Protein AF-A0ABD6FQR6-F1 (afdb_monomer_lite)

Secondary structure (DSSP, 8-state):
-PPPEEEEEEEHHHHHHHHHHHHTTTTSS--HHHHHHHH-TTSEEEEEEEEE-PPSS-HHHHHHHHHHHHHHHHHSTTTEEEEE--

Structure (mmCIF, N/CA/C/O backbone):
data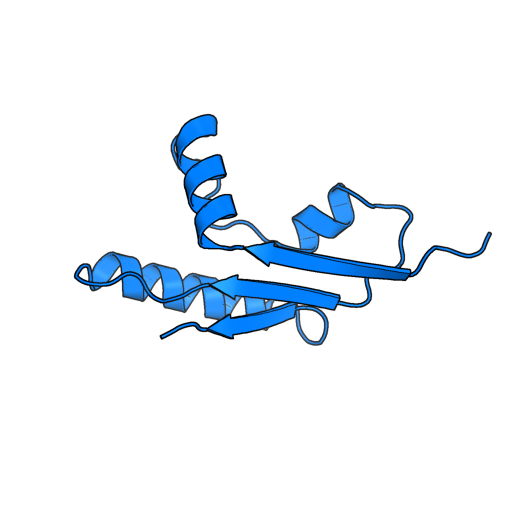_AF-A0ABD6FQR6-F1
#
_entry.id   AF-A0ABD6FQR6-F1
#
loop_
_atom_site.group_PDB
_atom_site.id
_atom_site.type_symbol
_atom_site.label_atom_id
_atom_site.label_alt_id
_atom_site.label_comp_id
_atom_site.label_asym_id
_atom_site.label_entity_id
_atom_site.label_seq_id
_atom_site.pdbx_PDB_ins_code
_atom_site.Cartn_x
_atom_site.Cartn_y
_atom_site.Cartn_z
_atom_site.occupancy
_atom_site.B_iso_or_equiv
_atom_site.auth_seq_id
_atom_site.auth_comp_id
_atom_site.auth_asym_id
_atom_site.auth_atom_id
_atom_site.pdbx_PDB_model_num
ATOM 1 N N . MET A 1 1 ? -16.530 8.954 22.032 1.00 63.00 1 MET A N 1
ATOM 2 C CA . MET A 1 1 ? -17.333 8.584 20.845 1.00 63.00 1 MET A CA 1
ATOM 3 C C . MET A 1 1 ? -16.756 7.306 20.270 1.00 63.00 1 MET A C 1
ATOM 5 O O . MET A 1 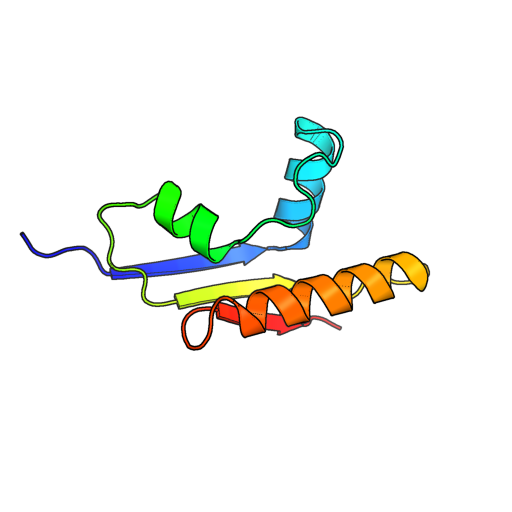1 ? -15.535 7.214 20.207 1.00 63.00 1 MET A O 1
ATOM 9 N N . SER A 1 2 ? -17.595 6.338 19.899 1.00 64.50 2 SER A N 1
ATOM 10 C CA . SER A 1 2 ? -17.135 5.152 19.165 1.00 64.50 2 SER A CA 1
ATOM 11 C C . SER A 1 2 ? -16.532 5.592 17.827 1.00 64.50 2 SER A C 1
ATOM 13 O O . SER A 1 2 ? -17.121 6.442 17.157 1.00 64.50 2 SER A O 1
ATOM 15 N N . ARG A 1 3 ? -15.344 5.088 17.477 1.00 86.25 3 ARG A N 1
ATOM 16 C CA . ARG A 1 3 ? -14.757 5.278 16.144 1.00 86.25 3 ARG A CA 1
ATOM 17 C C . ARG A 1 3 ? -15.247 4.152 15.246 1.00 86.25 3 ARG A C 1
ATOM 19 O O . ARG A 1 3 ? -15.163 2.988 15.629 1.00 86.25 3 ARG A O 1
ATOM 26 N N . ASP A 1 4 ? -15.725 4.496 14.057 1.00 95.12 4 ASP A N 1
ATOM 27 C CA . ASP A 1 4 ? -16.129 3.484 13.086 1.00 95.12 4 ASP A CA 1
ATOM 28 C C . ASP A 1 4 ? -14.905 2.703 12.610 1.00 95.12 4 ASP A C 1
ATOM 30 O O . ASP A 1 4 ? -13.864 3.286 12.280 1.00 95.12 4 ASP A O 1
ATOM 34 N N . ARG A 1 5 ? -15.048 1.380 12.561 1.00 97.38 5 ARG A N 1
ATOM 35 C CA . ARG A 1 5 ? -14.022 0.478 12.039 1.00 97.38 5 ARG A CA 1
ATOM 36 C C . ARG A 1 5 ? -13.941 0.609 10.521 1.00 97.38 5 ARG A C 1
ATOM 38 O O . ARG A 1 5 ? -14.968 0.627 9.845 1.00 97.38 5 ARG A O 1
ATOM 45 N N . LEU A 1 6 ? -12.726 0.664 9.988 1.00 97.62 6 LEU A N 1
ATOM 46 C CA . LEU A 1 6 ? -12.451 0.841 8.565 1.00 97.62 6 LEU A CA 1
ATOM 47 C C . LEU A 1 6 ? -11.592 -0.304 8.031 1.00 97.62 6 LEU A C 1
ATOM 49 O O . LEU A 1 6 ? -10.565 -0.647 8.610 1.00 97.62 6 LEU A O 1
ATOM 53 N N . ILE A 1 7 ? -11.993 -0.845 6.883 1.00 98.38 7 ILE A N 1
ATOM 54 C CA . ILE A 1 7 ? -11.139 -1.670 6.027 1.00 98.38 7 ILE A CA 1
ATOM 55 C C . ILE A 1 7 ? -11.096 -0.996 4.659 1.00 98.38 7 ILE A C 1
ATOM 57 O O . ILE A 1 7 ? -12.151 -0.719 4.088 1.00 98.38 7 ILE A O 1
ATOM 61 N N . ALA A 1 8 ? -9.898 -0.742 4.139 1.00 98.25 8 ALA A N 1
ATOM 62 C CA . ALA A 1 8 ? -9.712 -0.196 2.799 1.00 98.25 8 ALA A CA 1
ATOM 63 C C . ALA A 1 8 ? -9.374 -1.309 1.802 1.00 98.25 8 ALA A C 1
ATOM 65 O O . ALA A 1 8 ? -8.592 -2.205 2.112 1.00 98.25 8 ALA A O 1
ATOM 66 N N . TYR A 1 9 ? -9.956 -1.236 0.608 1.00 98.38 9 TYR A N 1
ATOM 67 C CA . TYR A 1 9 ? -9.665 -2.120 -0.519 1.00 98.38 9 TYR A CA 1
ATOM 68 C C . TYR A 1 9 ? -9.112 -1.248 -1.640 1.00 98.38 9 TYR A C 1
ATOM 70 O O . TYR A 1 9 ? -9.765 -0.281 -2.030 1.00 98.38 9 TYR A O 1
ATOM 78 N N . ILE A 1 10 ? -7.906 -1.551 -2.108 1.00 97.69 10 ILE A N 1
ATOM 79 C CA . ILE A 1 10 ? -7.169 -0.704 -3.047 1.00 97.69 10 ILE A CA 1
ATOM 80 C C . ILE A 1 10 ? -6.756 -1.541 -4.256 1.00 97.69 10 ILE A C 1
ATOM 82 O O . ILE A 1 10 ? -6.090 -2.563 -4.101 1.00 97.69 10 ILE A O 1
ATOM 86 N N . ASP A 1 11 ? -7.124 -1.076 -5.447 1.00 96.75 11 ASP A N 1
ATOM 87 C CA . ASP A 1 11 ? -6.591 -1.556 -6.723 1.00 96.75 11 ASP A CA 1
ATOM 88 C C . ASP A 1 11 ? -5.286 -0.810 -7.034 1.00 96.75 11 ASP A C 1
ATOM 90 O O . ASP A 1 11 ? -5.282 0.406 -7.242 1.00 96.75 11 ASP A O 1
ATOM 94 N N . GLY A 1 12 ? -4.169 -1.534 -7.033 1.00 93.50 12 GLY A N 1
ATOM 95 C CA . GLY A 1 12 ? -2.836 -0.972 -7.207 1.00 93.50 12 GLY A CA 1
ATOM 96 C C . GLY A 1 12 ? -2.546 -0.470 -8.615 1.00 93.50 12 GLY A C 1
ATOM 97 O O . GLY A 1 12 ? -1.818 0.509 -8.751 1.00 93.50 12 GLY A O 1
ATOM 98 N N . PHE A 1 13 ? -3.133 -1.063 -9.660 1.00 91.19 13 PHE A N 1
ATOM 99 C CA . PHE A 1 13 ? -2.947 -0.551 -11.022 1.00 91.19 13 PHE A CA 1
ATOM 100 C C . PHE A 1 13 ? -3.736 0.732 -11.233 1.00 91.19 13 PHE A C 1
ATOM 102 O O . PHE A 1 13 ? -3.211 1.688 -11.804 1.00 91.19 13 PHE A O 1
ATOM 109 N N .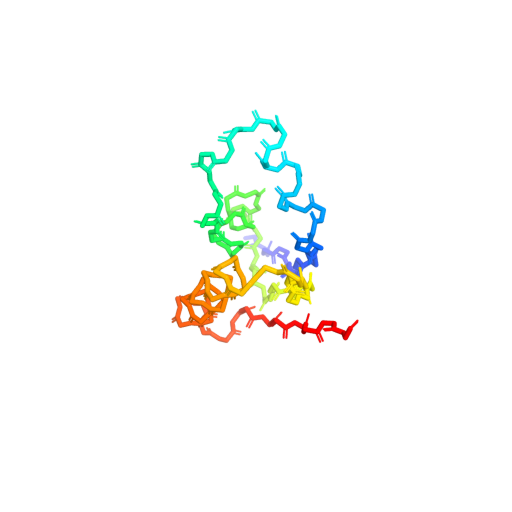 ASN A 1 14 ? -4.982 0.771 -10.754 1.00 92.81 14 ASN A N 1
ATOM 110 C CA . ASN A 1 14 ? -5.798 1.973 -10.857 1.00 92.81 14 ASN A CA 1
ATOM 111 C C . ASN A 1 14 ? -5.169 3.136 -10.075 1.00 92.81 14 ASN A C 1
ATOM 113 O O . ASN A 1 14 ? -5.025 4.231 -10.617 1.00 92.81 14 ASN A O 1
ATOM 117 N N . LEU A 1 15 ? -4.709 2.871 -8.848 1.00 92.50 15 LEU A N 1
ATOM 118 C CA . LEU A 1 15 ? -4.012 3.859 -8.028 1.00 92.50 15 LEU A CA 1
ATOM 119 C C . LEU A 1 15 ? -2.719 4.350 -8.695 1.00 92.50 15 LEU A C 1
ATOM 121 O O . LEU A 1 15 ? -2.508 5.558 -8.790 1.00 92.50 15 LEU A O 1
ATOM 125 N N . TYR A 1 16 ? -1.875 3.433 -9.179 1.00 89.94 16 TYR A N 1
ATOM 126 C CA . TYR A 1 16 ? -0.614 3.776 -9.838 1.00 89.94 16 TYR A CA 1
ATOM 127 C C . TYR A 1 16 ? -0.839 4.666 -11.062 1.00 89.94 16 TYR A C 1
ATOM 129 O O . TYR A 1 16 ? -0.216 5.720 -11.164 1.00 89.94 16 TYR A O 1
ATOM 137 N N . ASN A 1 17 ? -1.750 4.276 -11.960 1.00 88.94 17 ASN A N 1
ATOM 138 C CA . ASN A 1 17 ? -2.037 5.045 -13.173 1.00 88.94 17 ASN A CA 1
ATOM 139 C C . ASN A 1 17 ? -2.641 6.416 -12.837 1.00 88.94 17 ASN A C 1
ATOM 141 O O . ASN A 1 17 ? -2.229 7.417 -13.411 1.00 88.94 17 ASN A O 1
ATOM 145 N N . GLY A 1 18 ? -3.539 6.492 -11.847 1.00 89.62 18 GLY A N 1
ATOM 146 C CA . GLY A 1 18 ? -4.091 7.769 -11.390 1.00 89.62 18 GLY A CA 1
ATOM 147 C C . GLY A 1 18 ? -3.021 8.717 -10.836 1.00 89.62 18 GLY A C 1
ATOM 148 O O . GLY A 1 18 ? -3.005 9.899 -11.170 1.00 89.62 18 GLY A O 1
ATOM 149 N N . ILE A 1 19 ? -2.081 8.204 -10.034 1.00 87.38 19 ILE A N 1
ATOM 150 C CA . ILE A 1 19 ? -0.953 8.999 -9.522 1.00 87.38 19 ILE A CA 1
ATOM 151 C C . ILE A 1 19 ? -0.006 9.406 -10.651 1.00 87.38 19 ILE A C 1
ATOM 153 O O . ILE A 1 19 ? 0.489 10.533 -10.671 1.00 87.38 19 ILE A O 1
ATOM 157 N N . HIS A 1 20 ? 0.274 8.486 -11.570 1.00 85.62 20 HIS A N 1
ATOM 158 C CA . HIS A 1 20 ? 1.139 8.727 -12.713 1.00 85.62 20 HIS A CA 1
ATOM 159 C C . HIS A 1 20 ? 0.612 9.887 -13.571 1.00 85.62 20 HIS A C 1
ATOM 161 O O . HIS A 1 20 ? 1.369 10.815 -13.864 1.00 85.62 20 HIS A O 1
ATOM 167 N N . ASP A 1 21 ? -0.678 9.861 -13.906 1.00 85.69 21 ASP A N 1
ATOM 168 C CA . ASP A 1 21 ? -1.306 10.835 -14.799 1.00 85.69 21 ASP A CA 1
ATOM 169 C C . ASP A 1 21 ? -1.469 12.213 -14.144 1.00 85.69 21 ASP A C 1
ATOM 171 O O . ASP A 1 21 ? -1.165 13.231 -14.768 1.00 85.69 21 ASP A O 1
ATOM 175 N N . GLU A 1 22 ? -1.877 12.258 -12.872 1.00 85.19 22 GLU A N 1
ATOM 176 C CA . GLU A 1 22 ? -2.124 13.517 -12.157 1.00 85.19 22 GLU A CA 1
ATOM 177 C C . GLU A 1 22 ? -0.824 14.169 -11.649 1.00 85.19 22 GLU A C 1
ATOM 179 O O . GLU A 1 22 ? -0.651 15.386 -11.716 1.00 85.19 22 GLU A O 1
ATOM 184 N N . TRP A 1 23 ? 0.132 13.366 -11.169 1.00 79.62 23 TRP A N 1
ATOM 185 C CA . TRP A 1 23 ? 1.312 13.857 -10.441 1.00 79.62 23 TRP A CA 1
ATOM 186 C C . TRP A 1 23 ? 2.643 13.589 -11.146 1.00 79.62 23 TRP A C 1
ATOM 188 O O . TRP A 1 23 ? 3.698 13.747 -10.530 1.00 79.62 23 TRP A O 1
ATOM 198 N N . LYS A 1 24 ? 2.632 13.183 -12.423 1.00 77.44 24 LYS A N 1
ATOM 199 C CA . LYS A 1 24 ? 3.840 12.938 -13.240 1.00 77.44 24 LYS A CA 1
ATOM 200 C C . LYS A 1 24 ? 4.895 12.096 -12.510 1.00 77.44 24 LYS A C 1
ATOM 202 O O . LYS A 1 24 ? 6.074 12.449 -12.489 1.00 77.44 24 LYS A O 1
ATOM 207 N N . CYS A 1 25 ? 4.463 11.009 -11.874 1.00 70.00 25 CYS A N 1
ATOM 208 C CA . CYS A 1 25 ? 5.322 10.084 -11.121 1.00 70.00 25 CYS A CA 1
ATOM 209 C C . CYS A 1 25 ? 5.917 10.618 -9.799 1.00 70.00 25 CYS A C 1
ATOM 211 O O . CYS A 1 25 ? 6.764 9.943 -9.213 1.00 70.00 25 CYS A O 1
ATOM 213 N N . ALA A 1 26 ? 5.500 11.777 -9.280 1.00 63.22 26 ALA A N 1
ATOM 214 C CA . ALA A 1 26 ? 6.103 12.370 -8.075 1.00 63.22 26 ALA A CA 1
ATOM 215 C C . ALA A 1 26 ? 5.814 11.615 -6.751 1.00 63.22 26 ALA A C 1
ATOM 217 O O . ALA A 1 26 ? 6.295 12.015 -5.690 1.00 63.22 26 ALA A O 1
ATOM 218 N N . GLN A 1 27 ? 5.035 10.529 -6.784 1.00 68.50 27 GLN A N 1
ATOM 219 C CA . GLN A 1 27 ? 4.578 9.783 -5.602 1.00 68.50 27 GLN A CA 1
ATOM 220 C C . GLN A 1 27 ? 4.480 8.266 -5.874 1.00 68.50 27 GLN A C 1
ATOM 222 O O . GLN A 1 27 ? 3.584 7.602 -5.366 1.00 68.50 27 GLN A O 1
ATOM 227 N N . LEU A 1 28 ? 5.357 7.690 -6.708 1.00 75.38 28 LEU A N 1
ATOM 228 C CA . LEU A 1 28 ? 5.253 6.257 -7.051 1.00 75.38 28 LEU A CA 1
ATOM 229 C C . LEU A 1 28 ? 5.546 5.302 -5.879 1.00 75.38 28 LEU A C 1
ATOM 231 O O . LEU A 1 28 ? 5.200 4.131 -5.967 1.00 75.38 28 LEU A O 1
ATOM 235 N N . TRP A 1 29 ? 6.168 5.805 -4.812 1.00 86.81 29 TRP A N 1
ATOM 236 C CA . TRP A 1 29 ? 6.445 5.086 -3.564 1.00 86.81 29 TRP A CA 1
ATOM 237 C C . TRP A 1 29 ? 5.479 5.587 -2.490 1.00 86.81 29 TRP A C 1
ATOM 239 O O . TRP A 1 29 ? 5.852 6.319 -1.571 1.00 86.81 29 TRP A O 1
ATOM 249 N N . LEU A 1 30 ? 4.196 5.302 -2.691 1.00 90.31 30 LEU A N 1
ATOM 250 C CA . LEU A 1 30 ? 3.124 5.768 -1.824 1.00 90.31 30 LEU A CA 1
ATOM 251 C C . LEU A 1 30 ? 2.863 4.745 -0.716 1.00 90.31 30 LEU A C 1
ATOM 253 O O . LEU A 1 30 ? 2.463 3.616 -0.995 1.00 90.31 30 LEU A O 1
ATOM 257 N N . ASP A 1 31 ? 2.965 5.169 0.545 1.00 94.81 31 ASP A N 1
ATOM 258 C CA . ASP A 1 31 ? 2.453 4.371 1.659 1.00 94.81 31 ASP A CA 1
ATOM 259 C C . ASP A 1 31 ? 0.915 4.378 1.645 1.00 94.81 31 ASP A C 1
ATOM 261 O O . ASP A 1 31 ? 0.250 5.318 2.092 1.00 94.81 31 ASP A O 1
ATOM 265 N N . VAL A 1 32 ? 0.340 3.296 1.120 1.00 95.88 32 VAL A N 1
ATOM 266 C CA . VAL A 1 32 ? -1.111 3.119 0.998 1.00 95.88 32 VAL A CA 1
ATOM 267 C C . VAL A 1 32 ? -1.831 3.045 2.348 1.00 95.88 32 VAL A C 1
ATOM 269 O O . VAL A 1 32 ? -3.017 3.363 2.426 1.00 95.88 32 VAL A O 1
ATOM 272 N N . VAL A 1 33 ? -1.146 2.656 3.425 1.00 97.94 33 VAL A N 1
ATOM 273 C CA . VAL A 1 33 ? -1.725 2.642 4.773 1.00 97.94 33 VAL A CA 1
ATOM 274 C C . VAL A 1 33 ? -1.771 4.056 5.333 1.00 97.94 33 VAL A C 1
ATOM 276 O O . VAL A 1 33 ? -2.801 4.454 5.887 1.00 97.94 33 VAL A O 1
ATOM 279 N N . GLN A 1 34 ? -0.697 4.827 5.163 1.00 97.12 34 GLN A N 1
ATOM 280 C CA . GLN A 1 34 ? -0.670 6.228 5.573 1.00 97.12 34 GLN A CA 1
ATOM 281 C C . GLN A 1 34 ? -1.701 7.053 4.797 1.00 97.12 34 GLN A C 1
ATOM 283 O O . GLN A 1 34 ? -2.470 7.782 5.420 1.00 97.12 34 GLN A O 1
ATOM 288 N N . LEU A 1 35 ? -1.831 6.838 3.482 1.00 95.56 35 LEU A N 1
ATOM 289 C CA . LEU A 1 35 ? -2.881 7.467 2.674 1.00 95.56 35 LEU A CA 1
ATOM 290 C C . LEU A 1 35 ? -4.277 7.236 3.275 1.00 95.56 35 LEU A C 1
ATOM 292 O O . LEU A 1 35 ? -5.058 8.172 3.435 1.00 95.56 35 LEU A O 1
ATOM 296 N N . VAL A 1 36 ? -4.611 5.994 3.635 1.00 97.50 36 VAL A N 1
ATOM 297 C CA . VAL A 1 36 ? -5.929 5.670 4.206 1.00 97.50 36 VAL A CA 1
ATOM 298 C C . VAL A 1 36 ? -6.137 6.345 5.564 1.00 97.50 36 VAL A C 1
ATOM 300 O O . VAL A 1 36 ? -7.240 6.829 5.838 1.00 97.50 36 VAL A O 1
ATOM 303 N N . LYS A 1 37 ? -5.099 6.405 6.407 1.00 97.12 37 LYS A N 1
ATOM 304 C CA . LYS A 1 37 ? -5.149 7.114 7.697 1.00 97.12 37 LYS A CA 1
ATOM 305 C C . LYS A 1 37 ? -5.410 8.607 7.495 1.00 97.12 37 LYS A C 1
ATOM 307 O O . LYS A 1 37 ? -6.256 9.160 8.195 1.00 97.12 37 LYS A O 1
ATOM 312 N N . ASP A 1 38 ? -4.758 9.219 6.513 1.00 96.75 38 ASP A N 1
ATOM 313 C CA . ASP A 1 38 ? -4.907 10.644 6.204 1.00 96.75 38 ASP A CA 1
ATOM 314 C C . ASP A 1 38 ? -6.285 10.964 5.608 1.00 96.75 38 ASP A C 1
ATOM 316 O O . ASP A 1 38 ? -6.892 11.980 5.949 1.00 96.75 38 ASP A O 1
ATOM 320 N N . LEU A 1 39 ? -6.841 10.066 4.787 1.00 95.88 39 LEU A N 1
ATOM 321 C CA . LEU A 1 39 ? -8.196 10.203 4.238 1.00 95.88 39 LEU A CA 1
ATOM 322 C C . LEU A 1 39 ? -9.293 9.994 5.292 1.00 95.88 39 LEU A C 1
ATOM 324 O O . LEU A 1 39 ? -10.393 10.539 5.172 1.00 95.88 39 LEU A O 1
ATOM 328 N N . ARG A 1 40 ? -9.040 9.167 6.314 1.00 96.25 40 ARG A N 1
ATOM 329 C CA . ARG A 1 40 ? -10.029 8.782 7.334 1.00 96.25 40 ARG A CA 1
ATOM 330 C C . ARG A 1 40 ? -9.464 8.879 8.760 1.00 96.25 40 ARG A C 1
ATOM 332 O O . ARG A 1 40 ? -9.553 7.911 9.517 1.00 96.25 40 ARG A O 1
ATOM 339 N N . PRO A 1 41 ? -9.027 10.070 9.212 1.00 95.94 41 PRO A N 1
ATOM 340 C CA . PRO A 1 41 ? -8.280 10.243 10.468 1.00 95.94 41 PRO A CA 1
ATOM 341 C C . PRO A 1 41 ? -9.093 9.944 11.737 1.00 95.94 41 PRO A C 1
ATOM 343 O O . PRO A 1 41 ? -8.555 9.819 12.838 1.00 95.94 41 PRO A O 1
ATOM 346 N N . ARG A 1 42 ? -10.420 9.850 11.606 1.00 95.06 42 ARG A N 1
ATOM 347 C CA . ARG A 1 42 ? -11.349 9.570 12.708 1.00 95.06 42 ARG A CA 1
ATOM 348 C C . ARG A 1 42 ? -11.786 8.108 12.792 1.00 95.06 42 ARG A C 1
ATOM 350 O O . ARG A 1 42 ? -12.464 7.759 13.756 1.00 95.06 42 ARG A O 1
ATOM 357 N N . SER A 1 43 ? -11.438 7.285 11.808 1.00 96.50 43 SER A N 1
ATOM 358 C CA . SER A 1 43 ? -11.769 5.862 11.792 1.00 96.50 43 SER A CA 1
ATOM 359 C C . SER A 1 43 ? -10.684 5.037 12.480 1.00 96.50 43 SER A C 1
ATOM 361 O O . SER A 1 43 ? -9.533 5.457 12.579 1.00 96.50 43 SER A O 1
ATOM 363 N N . ASP A 1 44 ? -11.065 3.862 12.969 1.00 96.31 44 ASP 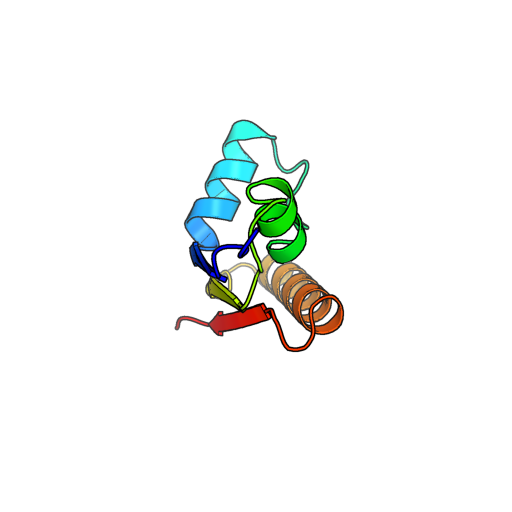A N 1
ATOM 364 C CA . ASP A 1 44 ? -10.120 2.850 13.432 1.00 96.31 44 ASP A CA 1
ATOM 365 C C . ASP A 1 44 ? -9.758 1.939 12.253 1.00 96.31 44 ASP A C 1
ATOM 367 O O . ASP A 1 44 ? -10.593 1.156 11.788 1.00 96.31 44 ASP A O 1
ATOM 371 N N . LEU A 1 45 ? -8.558 2.115 11.694 1.00 97.38 45 LEU A N 1
ATOM 372 C CA . LEU A 1 45 ? -8.106 1.351 10.533 1.00 97.38 45 LEU A CA 1
ATOM 373 C C . LEU A 1 45 ? -7.737 -0.068 10.964 1.00 97.38 45 LEU A C 1
ATOM 375 O O . LEU A 1 45 ? -6.710 -0.292 11.595 1.00 97.38 45 LEU A O 1
ATOM 379 N N . VAL A 1 46 ? -8.575 -1.022 10.573 1.00 98.00 46 VAL A N 1
ATOM 380 C CA . VAL A 1 46 ? -8.412 -2.441 10.895 1.00 98.00 46 VAL A CA 1
ATOM 381 C C . VAL A 1 46 ? -7.491 -3.127 9.893 1.00 98.00 46 VAL A C 1
ATOM 383 O O . VAL A 1 46 ? -6.684 -3.960 10.285 1.00 98.00 46 VAL A O 1
ATOM 386 N N . ALA A 1 47 ? -7.641 -2.821 8.602 1.00 98.38 47 ALA A N 1
ATOM 387 C CA . ALA A 1 47 ? -6.869 -3.461 7.543 1.00 98.38 47 ALA A CA 1
ATOM 388 C C . ALA A 1 47 ? -6.858 -2.638 6.250 1.00 98.38 47 ALA A C 1
ATOM 390 O O . ALA A 1 47 ? -7.836 -1.965 5.910 1.00 98.38 47 ALA A O 1
ATOM 391 N N . VAL A 1 48 ? -5.782 -2.784 5.484 1.00 98.69 48 VAL A N 1
ATOM 392 C CA . VAL A 1 48 ? -5.690 -2.379 4.080 1.00 98.69 48 VAL A CA 1
ATOM 393 C C . VAL A 1 48 ? -5.464 -3.626 3.240 1.00 98.69 48 VAL A C 1
ATOM 395 O O . VAL A 1 48 ? -4.508 -4.365 3.452 1.00 98.69 48 VAL A O 1
ATOM 398 N N . LYS A 1 49 ? -6.358 -3.868 2.285 1.00 98.56 49 LYS A N 1
ATOM 399 C CA . LYS A 1 49 ? -6.274 -4.960 1.317 1.00 98.56 49 LYS A CA 1
ATOM 400 C C . LYS A 1 49 ? -5.844 -4.383 -0.023 1.00 98.56 49 LYS A C 1
ATOM 402 O O . LYS A 1 49 ? -6.636 -3.720 -0.692 1.00 98.56 49 LYS A O 1
ATOM 407 N N . TYR A 1 50 ? -4.584 -4.606 -0.370 1.00 97.94 50 TYR A N 1
ATOM 408 C CA . TYR A 1 50 ? -3.942 -4.056 -1.556 1.00 97.94 50 TYR A CA 1
ATOM 409 C C . TYR A 1 50 ? -3.832 -5.128 -2.642 1.00 97.94 50 TYR A C 1
ATOM 411 O O . TYR A 1 50 ? -3.159 -6.140 -2.459 1.00 97.94 50 TYR A O 1
ATOM 419 N N . PHE A 1 51 ? -4.517 -4.928 -3.765 1.00 97.56 51 PHE A N 1
ATOM 420 C CA . PHE A 1 51 ? -4.564 -5.869 -4.883 1.00 97.56 51 PHE A CA 1
ATOM 421 C C . PHE A 1 51 ? -3.696 -5.340 -6.016 1.00 97.56 51 PHE A C 1
ATOM 423 O O . PHE A 1 51 ? -3.950 -4.259 -6.537 1.00 97.56 51 PHE A O 1
ATOM 430 N N . THR A 1 52 ? -2.666 -6.081 -6.406 1.00 95.56 52 THR A N 1
ATOM 431 C CA . THR A 1 52 ? -1.749 -5.663 -7.475 1.00 95.56 52 THR A CA 1
ATOM 432 C C . THR A 1 52 ? -1.179 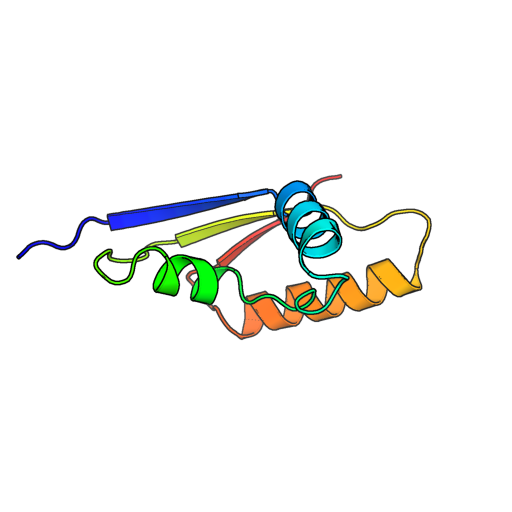-6.881 -8.195 1.00 95.56 52 THR A C 1
ATOM 434 O O . THR A 1 52 ? -1.411 -8.009 -7.775 1.00 95.56 52 THR A O 1
ATOM 437 N N . ALA A 1 53 ? -0.451 -6.695 -9.291 1.00 94.62 53 ALA A N 1
ATOM 438 C CA . ALA A 1 53 ? 0.301 -7.763 -9.944 1.00 94.62 53 ALA A CA 1
ATOM 439 C C . ALA A 1 53 ? 1.643 -7.227 -10.439 1.00 94.62 53 ALA A C 1
ATOM 441 O O . ALA A 1 53 ? 1.827 -6.016 -10.585 1.00 94.62 53 ALA A O 1
ATOM 442 N N . TYR A 1 54 ? 2.587 -8.129 -10.698 1.00 93.00 54 TYR A N 1
ATOM 443 C CA . TYR A 1 54 ? 3.880 -7.713 -11.220 1.00 93.00 54 TYR A CA 1
ATOM 444 C C . TYR A 1 54 ? 3.764 -7.174 -12.643 1.00 93.00 54 TYR A C 1
ATOM 446 O O . TYR A 1 54 ? 3.121 -7.785 -13.499 1.00 93.00 54 TYR A O 1
ATOM 454 N N . VAL A 1 55 ? 4.455 -6.064 -12.901 1.00 90.00 55 VAL A N 1
ATOM 455 C CA . VAL A 1 55 ? 4.672 -5.575 -14.265 1.00 90.00 55 VAL A CA 1
ATOM 456 C C . VAL A 1 55 ? 5.347 -6.677 -15.089 1.00 90.00 55 VAL A C 1
ATOM 458 O O . VAL A 1 55 ? 6.291 -7.333 -14.633 1.00 90.00 55 VAL A O 1
ATOM 461 N N . ARG A 1 56 ? 4.829 -6.899 -16.299 1.00 90.50 56 ARG A N 1
ATOM 462 C CA . ARG A 1 56 ? 5.364 -7.857 -17.276 1.00 90.50 56 ARG A CA 1
ATOM 463 C C . ARG A 1 56 ? 6.250 -7.131 -18.280 1.00 90.50 56 ARG A C 1
ATOM 465 O O . ARG A 1 56 ? 6.103 -5.929 -18.465 1.00 90.50 56 ARG A O 1
ATOM 472 N N . ASP A 1 57 ? 7.165 -7.870 -18.898 1.00 91.81 57 ASP A N 1
ATOM 473 C CA . ASP A 1 57 ? 8.018 -7.402 -20.001 1.00 91.81 57 ASP A CA 1
ATOM 474 C C . ASP A 1 57 ? 8.943 -6.203 -19.681 1.00 91.81 57 ASP A C 1
ATOM 476 O O . ASP A 1 57 ? 9.610 -5.677 -20.566 1.00 91.81 57 ASP A O 1
ATOM 480 N N . ASP A 1 58 ? 9.064 -5.825 -18.402 1.00 92.81 58 ASP A N 1
ATOM 481 C CA . ASP A 1 58 ? 10.056 -4.874 -17.887 1.00 92.81 58 ASP A CA 1
ATOM 482 C C . ASP A 1 58 ? 10.622 -5.373 -16.545 1.00 92.81 58 ASP A C 1
ATOM 484 O O . ASP A 1 58 ? 10.038 -5.204 -15.470 1.00 92.81 58 ASP A O 1
ATOM 488 N N . GLU A 1 59 ? 11.796 -6.003 -16.605 1.00 93.38 59 GLU A N 1
ATOM 489 C CA . GLU A 1 59 ? 12.464 -6.572 -15.432 1.00 93.38 59 GLU A CA 1
ATOM 490 C C . GLU A 1 59 ? 12.907 -5.501 -14.424 1.00 93.38 59 GLU A C 1
ATOM 492 O O . GLU A 1 59 ? 12.862 -5.728 -13.212 1.00 93.38 59 GLU A O 1
ATOM 497 N N . ARG A 1 60 ? 13.280 -4.303 -14.894 1.00 93.00 60 ARG A N 1
ATOM 498 C CA . ARG A 1 60 ? 13.716 -3.210 -14.014 1.00 93.00 60 ARG A CA 1
ATOM 499 C C . ARG A 1 60 ? 12.534 -2.612 -13.264 1.00 93.00 60 ARG A C 1
ATOM 501 O O . ARG A 1 60 ? 12.654 -2.337 -12.071 1.00 93.00 60 ARG A O 1
ATOM 508 N N . ALA A 1 61 ? 11.401 -2.412 -13.937 1.00 89.62 61 ALA A N 1
ATOM 509 C CA . ALA A 1 61 ? 10.170 -1.973 -13.287 1.00 89.62 61 ALA A CA 1
ATOM 510 C C . ALA A 1 61 ? 9.685 -3.006 -12.272 1.00 89.62 61 ALA A C 1
ATOM 512 O O . ALA A 1 61 ? 9.378 -2.645 -11.137 1.00 89.62 61 ALA A O 1
ATOM 513 N N . ARG A 1 62 ? 9.710 -4.291 -12.639 1.00 93.38 62 ARG A N 1
ATOM 514 C CA . ARG A 1 62 ? 9.350 -5.383 -11.732 1.00 93.38 62 ARG A CA 1
ATOM 515 C C . ARG A 1 62 ? 10.254 -5.449 -10.500 1.00 93.38 62 ARG A C 1
ATOM 517 O O . ARG A 1 62 ? 9.752 -5.671 -9.402 1.00 93.38 62 ARG A O 1
ATOM 524 N N . ALA A 1 63 ? 11.564 -5.247 -10.660 1.00 94.25 63 ALA A N 1
ATOM 525 C CA . ALA A 1 63 ? 12.500 -5.206 -9.538 1.00 94.25 63 ALA A CA 1
ATOM 526 C C . ALA A 1 63 ? 12.165 -4.063 -8.568 1.00 94.25 63 ALA A C 1
ATOM 528 O O . ALA A 1 63 ? 11.989 -4.317 -7.381 1.00 94.25 63 ALA A O 1
ATOM 529 N N . ARG A 1 64 ? 11.964 -2.839 -9.081 1.00 92.31 64 ARG A N 1
ATOM 530 C CA . ARG A 1 64 ? 11.549 -1.688 -8.258 1.00 92.31 64 ARG A CA 1
ATOM 531 C C . ARG A 1 64 ? 10.228 -1.940 -7.537 1.00 92.31 64 ARG A C 1
ATOM 533 O O . ARG A 1 64 ? 10.115 -1.642 -6.358 1.00 92.31 64 ARG A O 1
ATOM 540 N N . GLN A 1 65 ? 9.248 -2.514 -8.233 1.00 93.06 65 GLN A N 1
ATOM 541 C CA . GLN A 1 65 ? 7.949 -2.839 -7.648 1.00 93.06 65 GLN A CA 1
ATOM 542 C C . GLN A 1 65 ? 8.068 -3.879 -6.528 1.00 93.06 65 GLN A C 1
ATOM 544 O O . GLN A 1 65 ? 7.383 -3.776 -5.518 1.00 93.06 65 GLN A O 1
ATOM 549 N N . ARG A 1 66 ? 8.929 -4.891 -6.688 1.00 95.06 66 ARG A N 1
ATOM 550 C CA . ARG A 1 66 ? 9.186 -5.880 -5.633 1.00 95.06 66 ARG A CA 1
ATOM 551 C C . ARG A 1 66 ? 9.793 -5.221 -4.397 1.00 95.06 66 ARG A C 1
ATOM 553 O O . ARG A 1 66 ? 9.377 -5.551 -3.291 1.00 95.06 66 ARG A O 1
ATOM 560 N N . ASP A 1 67 ? 10.751 -4.322 -4.592 1.00 95.44 67 ASP A N 1
ATOM 561 C CA . ASP A 1 67 ? 11.413 -3.625 -3.489 1.00 95.44 67 ASP A CA 1
ATOM 562 C C . ASP A 1 67 ? 10.428 -2.698 -2.752 1.00 95.44 67 ASP A C 1
ATOM 564 O O . ASP A 1 67 ? 10.402 -2.690 -1.523 1.00 95.44 67 ASP A O 1
ATOM 568 N N . ASP A 1 68 ? 9.556 -1.998 -3.486 1.00 93.75 68 ASP A N 1
ATOM 569 C CA . ASP A 1 68 ? 8.476 -1.173 -2.925 1.00 93.75 68 ASP A CA 1
ATOM 570 C C . ASP A 1 68 ? 7.458 -2.009 -2.131 1.00 93.75 68 ASP A C 1
ATOM 572 O O . ASP A 1 68 ? 7.169 -1.710 -0.975 1.00 93.75 68 ASP A O 1
ATOM 576 N N . ILE A 1 69 ? 6.985 -3.125 -2.694 1.00 94.88 69 ILE A N 1
ATOM 577 C CA . ILE A 1 69 ? 6.081 -4.059 -2.002 1.00 94.88 69 ILE A CA 1
ATOM 578 C C . ILE A 1 69 ? 6.706 -4.567 -0.698 1.00 94.88 69 ILE A C 1
ATOM 580 O O . ILE A 1 69 ? 6.049 -4.547 0.342 1.00 94.88 69 ILE A O 1
ATOM 584 N N . ALA A 1 70 ? 7.979 -4.971 -0.731 1.00 95.94 70 ALA A N 1
ATOM 585 C CA . ALA A 1 70 ? 8.683 -5.433 0.461 1.00 95.94 70 ALA A CA 1
ATOM 586 C C . ALA A 1 70 ? 8.819 -4.319 1.514 1.00 95.94 70 ALA A C 1
ATOM 588 O O . ALA A 1 70 ? 8.654 -4.572 2.710 1.00 95.94 70 ALA A O 1
ATOM 589 N N . ALA A 1 71 ? 9.083 -3.081 1.085 1.00 96.31 71 ALA A N 1
ATOM 590 C CA . ALA A 1 71 ? 9.134 -1.927 1.975 1.00 96.31 71 ALA A CA 1
ATOM 591 C C . ALA A 1 71 ? 7.764 -1.632 2.610 1.00 96.31 71 ALA A C 1
ATOM 593 O O . ALA A 1 71 ? 7.694 -1.397 3.816 1.00 96.31 71 ALA A O 1
ATOM 594 N N . LEU A 1 72 ? 6.677 -1.702 1.836 1.00 96.00 72 LEU A N 1
ATOM 595 C CA . LEU A 1 72 ? 5.311 -1.498 2.325 1.00 96.00 72 LEU A CA 1
ATOM 596 C C . LEU A 1 72 ? 4.907 -2.544 3.370 1.00 96.00 72 LEU A C 1
ATOM 598 O O . LEU A 1 72 ? 4.335 -2.184 4.402 1.00 96.00 72 LEU A O 1
ATOM 602 N N . GLU A 1 73 ? 5.221 -3.821 3.135 1.00 96.25 73 GLU A N 1
ATOM 603 C CA . GLU A 1 73 ? 4.966 -4.903 4.095 1.00 96.25 73 GLU A CA 1
ATOM 604 C C . GLU A 1 73 ? 5.758 -4.707 5.391 1.00 96.25 73 GLU A C 1
ATOM 606 O O . GLU A 1 73 ? 5.201 -4.836 6.483 1.00 96.25 73 GLU A O 1
ATOM 611 N N . ALA A 1 74 ? 7.041 -4.349 5.280 1.00 97.12 74 ALA A N 1
ATOM 612 C CA . ALA A 1 74 ? 7.903 -4.101 6.431 1.00 97.12 74 ALA A CA 1
ATOM 613 C C . ALA A 1 74 ? 7.466 -2.868 7.241 1.00 97.12 74 ALA A C 1
ATOM 615 O O . ALA A 1 74 ? 7.542 -2.883 8.470 1.00 97.12 74 ALA A O 1
ATOM 616 N N . ALA A 1 75 ? 7.000 -1.811 6.570 1.00 96.94 75 ALA A N 1
ATOM 617 C CA . ALA A 1 75 ? 6.547 -0.578 7.209 1.00 96.94 75 ALA A CA 1
ATOM 618 C C . ALA A 1 75 ? 5.184 -0.728 7.903 1.00 96.94 75 ALA A C 1
ATOM 620 O O . ALA A 1 75 ? 4.918 -0.038 8.889 1.00 96.94 75 ALA A O 1
ATOM 621 N N . ASN A 1 76 ? 4.324 -1.632 7.419 1.00 97.62 76 ASN A N 1
ATOM 622 C CA . ASN A 1 76 ? 2.936 -1.752 7.872 1.00 97.62 76 ASN A CA 1
ATOM 623 C C . ASN A 1 76 ? 2.548 -3.171 8.342 1.00 97.62 76 ASN A C 1
ATOM 625 O O . ASN A 1 76 ? 1.546 -3.734 7.873 1.00 97.62 76 ASN A O 1
ATOM 629 N N . PRO A 1 77 ? 3.287 -3.753 9.308 1.00 96.12 77 PRO A N 1
ATOM 630 C CA . PRO A 1 77 ? 3.045 -5.112 9.770 1.00 96.12 77 PRO A CA 1
ATOM 631 C C . PRO A 1 77 ? 1.665 -5.244 10.426 1.00 96.12 77 PRO A C 1
ATOM 633 O O . PRO A 1 77 ? 1.258 -4.426 11.249 1.00 96.12 77 PRO A O 1
ATOM 636 N N . GLY A 1 78 ? 0.935 -6.301 10.068 1.00 95.31 78 GLY A N 1
ATOM 637 C CA . GLY A 1 78 ? -0.353 -6.653 10.680 1.00 95.31 78 GLY A CA 1
ATOM 638 C C . GLY A 1 78 ? -1.559 -5.818 10.235 1.00 95.31 78 GLY A C 1
ATOM 639 O O . GLY A 1 78 ? -2.677 -6.167 10.602 1.00 95.31 78 GLY A O 1
ATOM 640 N N . VAL A 1 79 ? -1.358 -4.763 9.436 1.00 97.56 79 VAL A N 1
ATOM 641 C CA . VAL A 1 79 ? -2.446 -3.929 8.887 1.00 97.56 79 VAL A CA 1
ATOM 642 C C . VAL A 1 79 ? -2.520 -4.035 7.367 1.00 97.56 79 VAL A C 1
ATOM 644 O O . VAL A 1 79 ? -3.618 -4.033 6.808 1.00 97.56 79 VAL A O 1
ATOM 647 N N . LEU A 1 80 ? -1.377 -4.125 6.684 1.00 98.44 80 LEU A N 1
ATOM 648 C CA . LEU A 1 80 ? -1.335 -4.275 5.235 1.00 98.44 80 LEU A CA 1
ATOM 649 C C . LEU A 1 80 ? -1.404 -5.752 4.833 1.00 98.44 80 LEU A C 1
ATOM 651 O O . LEU A 1 80 ? -0.647 -6.586 5.324 1.00 98.44 80 LEU A O 1
ATOM 655 N N . HIS A 1 81 ? -2.293 -6.060 3.893 1.00 98.12 81 HIS A N 1
ATOM 656 C CA . HIS A 1 81 ? -2.424 -7.373 3.275 1.00 98.12 81 HIS A CA 1
ATOM 657 C C . HIS A 1 81 ? -2.369 -7.224 1.759 1.00 98.12 81 HIS A C 1
ATOM 659 O O . HIS A 1 81 ? -3.269 -6.628 1.161 1.00 98.12 81 HIS A O 1
ATOM 665 N N . ILE A 1 82 ? -1.333 -7.780 1.137 1.00 97.38 82 ILE A N 1
ATOM 666 C CA . ILE A 1 82 ? -1.122 -7.686 -0.308 1.00 97.38 82 ILE A CA 1
ATOM 667 C C . ILE A 1 82 ? -1.601 -8.972 -0.983 1.00 97.38 82 ILE A C 1
ATOM 669 O O . ILE A 1 82 ? -1.285 -10.079 -0.555 1.00 97.38 82 ILE A O 1
ATOM 673 N N . SER A 1 83 ? -2.393 -8.828 -2.042 1.00 97.25 83 SER A N 1
ATOM 674 C CA . SER A 1 83 ? -2.833 -9.922 -2.909 1.00 97.25 83 SER A CA 1
ATOM 675 C C . SER A 1 83 ? -2.234 -9.737 -4.296 1.00 97.25 83 SER A C 1
ATOM 6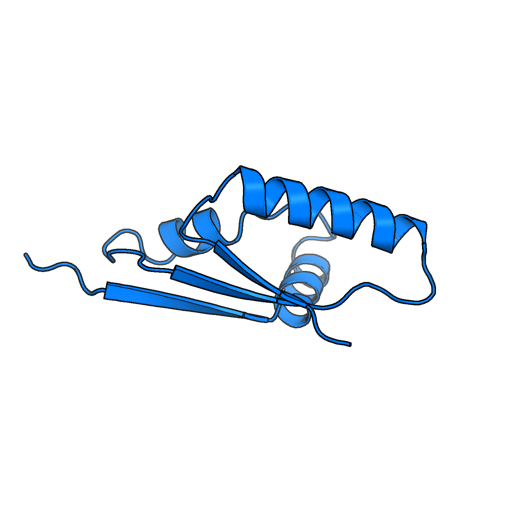77 O O . SER A 1 83 ? -2.612 -8.812 -5.016 1.00 97.25 83 SER A O 1
ATOM 679 N N . LEU A 1 84 ? -1.301 -10.622 -4.657 1.00 95.00 84 LEU A N 1
ATOM 680 C CA . LEU A 1 84 ? -0.653 -10.625 -5.966 1.00 95.00 84 LEU A CA 1
ATOM 681 C C . LEU A 1 84 ? -1.477 -11.426 -6.984 1.00 95.00 84 LEU A C 1
ATOM 683 O O . LEU A 1 84 ? -1.674 -12.632 -6.825 1.00 95.00 84 LEU A O 1
ATOM 687 N N . GLY A 1 85 ? -1.948 -10.746 -8.029 1.00 88.12 85 GLY A N 1
ATOM 688 C CA . GLY A 1 85 ? -2.570 -11.350 -9.206 1.00 88.12 85 GLY A CA 1
ATOM 689 C C . GLY A 1 85 ? -1.563 -12.100 -10.087 1.00 88.12 85 GLY A C 1
ATOM 690 O O . GLY A 1 85 ? -0.351 -11.899 -9.975 1.00 88.12 85 GLY A O 1
ATOM 691 N N . ARG A 1 86 ? -2.081 -12.980 -10.952 1.00 72.19 86 ARG A N 1
ATOM 692 C CA . ARG A 1 86 ? -1.311 -13.731 -11.958 1.00 72.19 86 ARG A CA 1
ATOM 693 C C . ARG A 1 86 ? -1.378 -13.069 -13.326 1.00 72.19 86 ARG A C 1
ATOM 695 O O . ARG A 1 86 ? -2.455 -12.518 -13.639 1.00 72.19 86 ARG A O 1
#

Foldseek 3Di:
DDAAEDEAEEELVVVQVVCCVPPVCPCNLPLPVVVVCVVRVRHHQQAYEYEYEADPPDPVSRVVVVVSVVVNCVVDPNHYDYDYDD

Radius of gyration: 13.79 Å; chains: 1; bounding box: 31×28×41 Å

Sequence (86 aa):
MSRDRLIAYIDGFNLYNGIHDEWKCAQLWLDVVQLVKDLRPRSDLVAVKYFTAYVRDDERARARQRDDIAALEAANPGVLHISLGR

pLDDT: mean 91.98, std 8.32, range [63.0, 98.69]